Protein AF-A0A225D8X2-F1 (afdb_monomer_lite)

Radius of gyration: 13.77 Å; chains: 1; bounding box: 29×21×45 Å

Secondary structure (DSSP, 8-state):
--HHHHHHHHHHHHHHHHHTT--HHHHHHHHHHHHHHHH-SS-HHHHHHHT-THHHHTSTT--HHHHHHHHHHHHHSSPPP-----------

Organism: NCBI:txid1908690

pLDDT: mean 75.48, std 13.68, range [39.84, 88.44]

Foldseek 3Di:
DFLLVLLVVLLVVLVVCVVVVHDPLSSQLSNQLSVQSVVDPDHPVVQCVPPNLVSQCPGVSRHSVNSVQSNCCVVPVDGDPPPPDPPPDPDD

Sequence (92 aa):
MTNDDIAQKLRTHATSLARSGNNLYRVRAFRQAAMAVLMLPTPVMTMLSDRGRPALEEVPGIGPSLAETIDEFTRTGDWKPRTKSRDAFCRR

InterPro domains:
  IPR010996 Crossover junction endonuclease MUS81-like, HHH domain [PF14716] (1-77)
  IPR027421 DNA polymerase lambda lyase domain superfamily [G3DSA:1.10.150.110] (1-86)
  IPR027421 DNA polymerase lambda lyase domain superfamily [SSF47802] (1-80)

Structure (mmCIF, N/CA/C/O backbone):
data_AF-A0A225D8X2-F1
#
_entry.id   AF-A0A225D8X2-F1
#
loop_
_atom_site.group_PDB
_atom_site.id
_atom_site.type_symbol
_atom_site.label_atom_id
_atom_site.label_alt_id
_atom_site.label_comp_id
_atom_site.label_asym_id
_atom_site.label_entity_id
_atom_site.label_seq_id
_atom_site.pdbx_PDB_ins_code
_atom_site.Cartn_x
_atom_site.Cartn_y
_atom_site.Cartn_z
_atom_site.occupancy
_atom_site.B_iso_or_equiv
_atom_site.auth_seq_id
_atom_site.auth_comp_id
_atom_site.auth_asym_id
_atom_site.auth_atom_id
_atom_site.pdbx_PDB_model_num
ATOM 1 N N . MET A 1 1 ? -14.893 1.529 -2.078 1.00 65.75 1 MET A N 1
ATOM 2 C CA . MET A 1 1 ? -13.775 0.657 -2.507 1.00 65.75 1 MET A CA 1
ATOM 3 C C . MET A 1 1 ? -13.571 -0.421 -1.462 1.00 65.75 1 MET A C 1
ATOM 5 O O . MET A 1 1 ? -13.554 -0.087 -0.284 1.00 65.75 1 MET A O 1
ATOM 9 N N . THR A 1 2 ? -13.472 -1.683 -1.878 1.00 81.94 2 THR A N 1
ATOM 10 C CA . THR A 1 2 ? -13.200 -2.832 -0.996 1.00 81.94 2 THR A CA 1
ATOM 11 C C . THR A 1 2 ? -11.702 -3.155 -0.982 1.00 81.94 2 THR A C 1
ATOM 13 O O . THR A 1 2 ? -10.977 -2.751 -1.893 1.00 81.94 2 THR A O 1
ATOM 16 N N . ASN A 1 3 ? -11.227 -3.897 0.027 1.00 82.38 3 ASN A N 1
ATOM 17 C CA . ASN A 1 3 ? -9.837 -4.379 0.065 1.00 82.38 3 ASN A CA 1
ATOM 18 C C . ASN A 1 3 ? -9.487 -5.214 -1.171 1.00 82.38 3 ASN A C 1
ATOM 20 O O . ASN A 1 3 ? -8.389 -5.082 -1.705 1.00 82.38 3 ASN A O 1
ATOM 24 N N . ASP A 1 4 ? -10.436 -6.026 -1.640 1.0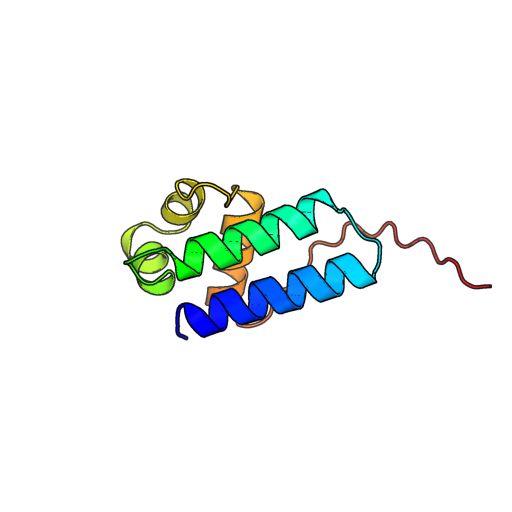0 84.31 4 ASP A N 1
ATOM 25 C CA . ASP A 1 4 ? -10.264 -6.857 -2.829 1.00 84.31 4 ASP A CA 1
ATOM 26 C C . ASP A 1 4 ? -10.013 -6.005 -4.084 1.00 84.31 4 ASP A C 1
ATOM 28 O O . ASP A 1 4 ? -9.047 -6.243 -4.801 1.00 84.31 4 ASP A O 1
ATOM 32 N N . ASP A 1 5 ? -10.774 -4.918 -4.278 1.00 84.38 5 ASP A N 1
ATOM 33 C CA . ASP A 1 5 ? -10.565 -3.990 -5.401 1.00 84.38 5 ASP A CA 1
ATOM 34 C C . ASP A 1 5 ? -9.182 -3.313 -5.341 1.00 84.38 5 ASP A C 1
ATOM 36 O O . ASP A 1 5 ? -8.488 -3.189 -6.354 1.00 84.38 5 ASP A O 1
ATOM 40 N N . ILE A 1 6 ? -8.728 -2.928 -4.142 1.00 82.12 6 ILE A N 1
ATOM 41 C CA . ILE A 1 6 ? -7.387 -2.354 -3.935 1.00 82.12 6 ILE A CA 1
ATOM 42 C C . ILE A 1 6 ? -6.308 -3.389 -4.284 1.00 82.12 6 ILE A C 1
ATOM 44 O O . ILE A 1 6 ? -5.386 -3.099 -5.050 1.00 82.12 6 ILE A O 1
ATOM 48 N N . ALA A 1 7 ? -6.431 -4.613 -3.770 1.00 86.44 7 ALA A N 1
ATOM 49 C CA . ALA A 1 7 ? -5.480 -5.686 -4.028 1.00 86.44 7 ALA A CA 1
ATOM 50 C C . ALA A 1 7 ? -5.442 -6.089 -5.510 1.00 86.44 7 ALA A C 1
ATOM 52 O O . ALA A 1 7 ? -4.362 -6.263 -6.081 1.00 86.44 7 ALA A O 1
ATOM 53 N N . GLN A 1 8 ? -6.601 -6.184 -6.160 1.00 87.06 8 GLN A N 1
ATOM 54 C CA . GLN A 1 8 ? -6.733 -6.499 -7.581 1.00 87.06 8 GLN A CA 1
ATOM 55 C C . GLN A 1 8 ? -6.020 -5.453 -8.445 1.00 87.06 8 GLN A C 1
ATOM 57 O O . GLN A 1 8 ? -5.269 -5.795 -9.368 1.00 87.06 8 GLN A O 1
ATOM 62 N N . LYS A 1 9 ? -6.186 -4.167 -8.122 1.00 84.75 9 LYS A N 1
ATOM 63 C CA . LYS A 1 9 ? -5.514 -3.072 -8.830 1.00 84.75 9 LYS A CA 1
ATOM 64 C C . LYS A 1 9 ? -4.007 -3.070 -8.594 1.00 84.75 9 LYS A C 1
ATOM 66 O O . LYS A 1 9 ? -3.255 -2.965 -9.564 1.00 84.75 9 LYS A O 1
ATOM 71 N N . LEU A 1 10 ? -3.546 -3.304 -7.361 1.00 84.56 10 LEU A N 1
ATOM 72 C CA . LEU A 1 10 ? -2.117 -3.469 -7.055 1.00 84.56 10 LEU A CA 1
ATOM 73 C C . LEU A 1 10 ? -1.497 -4.634 -7.848 1.00 84.56 10 LEU A C 1
ATOM 75 O O . LEU A 1 10 ? -0.421 -4.485 -8.430 1.00 84.56 10 LEU A O 1
ATOM 79 N N . ARG A 1 11 ? -2.191 -5.777 -7.948 1.00 87.69 11 ARG A N 1
ATOM 80 C CA . ARG A 1 11 ? -1.749 -6.934 -8.754 1.00 87.69 11 ARG A CA 1
ATOM 81 C C . ARG A 1 11 ? -1.701 -6.621 -10.244 1.00 87.69 11 ARG A C 1
ATOM 83 O O . ARG A 1 11 ? -0.739 -7.000 -10.919 1.00 87.69 11 ARG A O 1
ATOM 90 N N . THR A 1 12 ? -2.718 -5.934 -10.755 1.00 87.56 12 THR A N 1
ATOM 91 C CA . THR A 1 12 ? -2.788 -5.516 -12.161 1.00 87.56 12 THR A CA 1
ATOM 92 C C . THR A 1 12 ? -1.629 -4.581 -12.487 1.00 87.56 12 THR A C 1
ATOM 94 O O . THR A 1 12 ? -0.908 -4.796 -13.464 1.00 87.56 12 THR A O 1
ATOM 97 N N . HIS A 1 13 ? -1.364 -3.613 -11.609 1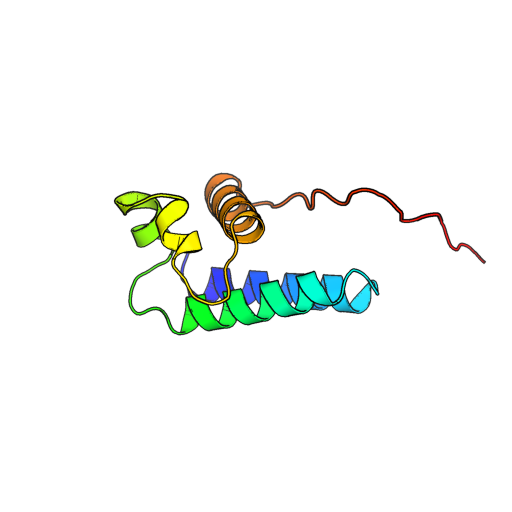.00 83.12 13 HIS A N 1
ATOM 98 C CA . HIS A 1 13 ? -0.253 -2.689 -11.760 1.00 83.12 13 HIS A CA 1
ATOM 99 C C . HIS A 1 13 ? 1.107 -3.400 -11.704 1.00 83.12 13 HIS A C 1
ATOM 101 O O . HIS A 1 13 ? 1.939 -3.207 -12.589 1.00 83.12 13 HIS A O 1
ATOM 107 N N . ALA A 1 14 ? 1.311 -4.303 -10.738 1.00 85.75 14 ALA A N 1
ATOM 108 C CA . ALA A 1 14 ? 2.523 -5.117 -10.657 1.00 85.75 14 ALA A CA 1
ATOM 109 C C . ALA A 1 14 ? 2.759 -5.933 -11.937 1.00 85.75 14 ALA A C 1
ATOM 111 O O . ALA A 1 14 ? 3.892 -6.061 -12.397 1.00 85.75 14 ALA A O 1
ATOM 112 N N . THR A 1 15 ? 1.689 -6.476 -12.522 1.00 86.25 15 THR A N 1
ATOM 113 C CA . THR A 1 15 ? 1.747 -7.244 -13.771 1.00 86.25 15 THR A CA 1
ATOM 114 C C . THR A 1 15 ? 2.118 -6.353 -14.952 1.00 86.25 15 THR A C 1
ATOM 116 O O . THR A 1 15 ? 2.984 -6.729 -15.739 1.00 86.25 15 THR A O 1
ATOM 119 N N . SER A 1 16 ? 1.536 -5.155 -15.052 1.00 86.19 16 SER A N 1
ATOM 120 C CA . SER A 1 16 ? 1.924 -4.166 -16.065 1.00 86.19 16 SER A CA 1
ATOM 121 C C . SER A 1 16 ? 3.400 -3.790 -15.937 1.00 86.19 16 SER A C 1
ATOM 123 O O . SER A 1 16 ? 4.135 -3.817 -16.919 1.00 86.19 16 SER A O 1
ATOM 125 N N . LEU A 1 17 ? 3.856 -3.506 -14.715 1.00 82.88 17 LEU A N 1
ATOM 126 C CA . LEU A 1 17 ? 5.234 -3.111 -14.438 1.00 82.88 17 LEU A CA 1
ATOM 127 C C . LEU A 1 17 ? 6.230 -4.241 -14.760 1.00 82.88 17 LEU A C 1
ATOM 129 O O . LEU A 1 17 ? 7.305 -3.983 -15.298 1.00 82.88 17 LEU A O 1
ATOM 133 N N . ALA A 1 18 ? 5.844 -5.493 -14.492 1.00 84.19 18 ALA A N 1
ATOM 134 C CA . ALA A 1 18 ? 6.619 -6.675 -14.859 1.00 84.19 18 ALA A CA 1
ATOM 135 C C . ALA A 1 18 ? 6.741 -6.838 -16.380 1.00 84.19 18 ALA A C 1
ATOM 137 O O . ALA A 1 18 ? 7.818 -7.159 -16.875 1.00 84.19 18 ALA A O 1
ATOM 138 N N . ARG A 1 19 ? 5.653 -6.596 -17.126 1.00 83.50 19 ARG A N 1
ATOM 139 C CA . ARG A 1 19 ? 5.642 -6.695 -18.596 1.00 83.50 19 ARG A CA 1
ATOM 140 C C . ARG A 1 19 ? 6.509 -5.634 -19.260 1.00 83.50 19 ARG A C 1
ATOM 142 O O . ARG A 1 19 ? 7.138 -5.927 -20.267 1.00 83.50 19 ARG A O 1
ATOM 149 N N . SER A 1 20 ? 6.575 -4.434 -18.690 1.00 78.38 20 SER A N 1
ATOM 150 C CA . SER A 1 20 ? 7.435 -3.358 -19.192 1.00 78.38 20 SER A CA 1
ATOM 151 C C . SER A 1 20 ? 8.928 -3.571 -18.903 1.00 78.38 20 SER A C 1
ATOM 153 O O . SER A 1 20 ? 9.714 -2.685 -19.212 1.00 78.38 20 SER A O 1
ATOM 155 N N . GLY A 1 21 ? 9.337 -4.682 -18.270 1.00 68.94 21 GLY A N 1
ATOM 156 C CA . GLY A 1 21 ? 10.743 -4.931 -17.915 1.00 68.94 21 GLY A CA 1
ATOM 157 C C . GLY A 1 21 ? 11.305 -3.935 -16.895 1.00 68.94 21 GLY A C 1
ATOM 158 O O . GLY A 1 21 ? 12.517 -3.800 -16.748 1.00 68.94 21 GLY A O 1
ATOM 159 N N . ASN A 1 22 ? 10.420 -3.219 -16.199 1.00 69.62 22 ASN A N 1
ATOM 160 C CA . ASN A 1 22 ? 10.784 -2.213 -15.216 1.00 69.62 22 ASN A CA 1
ATOM 161 C C . ASN A 1 22 ? 11.305 -2.868 -13.922 1.00 69.62 22 ASN A C 1
ATOM 163 O O . ASN A 1 22 ? 11.379 -4.088 -13.787 1.00 69.62 22 ASN A O 1
ATOM 167 N N . ASN A 1 23 ? 11.681 -2.043 -12.944 1.00 79.00 23 ASN A N 1
ATOM 168 C CA . ASN A 1 23 ? 12.347 -2.477 -11.716 1.00 79.00 23 ASN A CA 1
ATOM 169 C C . ASN A 1 23 ? 11.633 -3.655 -10.999 1.00 79.00 23 ASN A C 1
ATOM 171 O O . ASN A 1 23 ? 10.605 -3.463 -10.338 1.00 79.00 23 ASN A O 1
ATOM 175 N N . LEU A 1 24 ? 12.228 -4.859 -11.071 1.00 79.38 24 LEU A N 1
ATOM 176 C CA . LEU A 1 24 ? 11.735 -6.099 -10.446 1.00 79.38 24 LEU A CA 1
ATOM 177 C C . LEU A 1 24 ? 11.455 -5.943 -8.947 1.00 79.38 24 LEU A C 1
ATOM 179 O O . LEU A 1 24 ? 10.547 -6.588 -8.417 1.00 79.38 24 LEU A O 1
ATOM 183 N N . TYR A 1 25 ? 12.215 -5.084 -8.264 1.00 81.50 25 TYR A N 1
ATOM 184 C CA . TYR A 1 25 ? 12.008 -4.793 -6.850 1.00 81.50 25 TYR A CA 1
ATOM 185 C C . TYR A 1 25 ? 10.612 -4.211 -6.599 1.00 81.50 25 TYR A C 1
ATOM 187 O O . TYR A 1 25 ? 9.890 -4.677 -5.719 1.00 81.50 25 TYR A O 1
ATOM 195 N N . ARG A 1 26 ? 10.180 -3.255 -7.434 1.00 80.75 26 ARG A N 1
ATOM 196 C CA . ARG A 1 26 ? 8.853 -2.634 -7.315 1.00 80.75 26 ARG A CA 1
ATOM 197 C C . ARG A 1 26 ? 7.749 -3.634 -7.638 1.00 80.75 26 ARG A C 1
ATOM 199 O O . ARG A 1 26 ? 6.766 -3.693 -6.911 1.00 80.75 26 ARG A O 1
ATOM 206 N N . VAL A 1 27 ? 7.934 -4.470 -8.663 1.00 85.19 27 VAL A N 1
ATOM 207 C CA . VAL A 1 27 ? 6.985 -5.549 -9.006 1.00 85.19 27 VAL A CA 1
ATOM 208 C C . VAL A 1 27 ? 6.744 -6.467 -7.807 1.00 85.19 27 VAL A C 1
ATOM 210 O O . VAL A 1 27 ? 5.597 -6.770 -7.477 1.00 85.19 27 VAL A O 1
ATOM 213 N N . ARG A 1 28 ? 7.821 -6.907 -7.143 1.00 85.88 28 ARG A N 1
ATOM 214 C CA . ARG A 1 28 ? 7.727 -7.752 -5.946 1.00 85.88 28 ARG A CA 1
ATOM 215 C C . ARG A 1 28 ? 7.025 -7.020 -4.808 1.00 85.88 28 ARG A C 1
ATOM 217 O O . ARG A 1 28 ? 6.120 -7.597 -4.217 1.00 85.88 28 ARG A O 1
ATOM 224 N N . ALA A 1 29 ? 7.376 -5.760 -4.564 1.00 85.38 29 ALA A N 1
ATOM 225 C CA . ALA A 1 29 ? 6.755 -4.957 -3.517 1.00 85.38 29 ALA A CA 1
ATOM 226 C C . ALA A 1 29 ? 5.238 -4.792 -3.727 1.00 85.38 29 ALA A C 1
ATOM 228 O O . ALA A 1 29 ? 4.467 -5.053 -2.812 1.00 85.38 29 ALA A O 1
ATOM 229 N N . PHE A 1 30 ? 4.781 -4.474 -4.944 1.00 85.19 30 PHE A N 1
ATOM 230 C CA . PHE A 1 30 ? 3.346 -4.361 -5.240 1.00 85.19 30 PHE A CA 1
ATOM 231 C C . PHE A 1 30 ? 2.592 -5.686 -5.071 1.00 85.19 30 PHE A C 1
ATOM 233 O O . PHE A 1 30 ? 1.459 -5.698 -4.594 1.00 85.19 30 PHE A O 1
ATOM 240 N N . ARG A 1 31 ? 3.216 -6.815 -5.431 1.00 87.38 31 ARG A N 1
ATOM 241 C CA . ARG A 1 31 ? 2.630 -8.147 -5.205 1.00 87.38 31 ARG A CA 1
ATOM 242 C C . ARG A 1 31 ? 2.508 -8.475 -3.720 1.00 87.38 31 ARG A C 1
ATOM 244 O O . ARG A 1 31 ? 1.472 -8.987 -3.309 1.00 87.38 31 ARG A O 1
ATOM 251 N N . GLN A 1 32 ? 3.545 -8.177 -2.940 1.00 87.81 32 GLN A N 1
ATOM 252 C CA . GLN A 1 32 ? 3.536 -8.375 -1.490 1.00 87.81 32 GLN A CA 1
ATOM 253 C C . GLN A 1 32 ? 2.480 -7.491 -0.823 1.00 87.81 32 GLN A C 1
ATOM 255 O O . GLN A 1 32 ? 1.670 -8.000 -0.059 1.00 87.81 32 GLN A O 1
ATOM 260 N N . ALA A 1 33 ? 2.401 -6.214 -1.202 1.00 86.44 33 ALA A N 1
ATOM 261 C CA . ALA A 1 33 ? 1.377 -5.302 -0.707 1.00 86.44 33 ALA A CA 1
ATOM 262 C C . ALA A 1 33 ? -0.043 -5.796 -1.006 1.00 86.44 33 ALA A C 1
ATOM 264 O O . ALA A 1 33 ? -0.889 -5.781 -0.122 1.00 86.44 33 ALA A O 1
ATOM 265 N N . ALA A 1 34 ? -0.309 -6.295 -2.217 1.00 88.44 34 ALA A N 1
ATOM 266 C CA . ALA A 1 34 ? -1.623 -6.840 -2.545 1.00 88.44 34 ALA A CA 1
ATOM 267 C C . ALA A 1 34 ? -2.000 -8.047 -1.671 1.00 88.44 34 ALA A C 1
ATOM 269 O O . ALA A 1 34 ? -3.141 -8.147 -1.229 1.00 88.44 34 ALA A O 1
ATOM 270 N N . MET A 1 35 ? -1.049 -8.951 -1.402 1.00 86.81 35 MET A N 1
ATOM 271 C CA . MET A 1 35 ? -1.289 -10.077 -0.493 1.00 86.81 35 MET A CA 1
ATOM 272 C C . MET A 1 35 ? -1.505 -9.606 0.943 1.00 86.81 35 MET A C 1
ATOM 274 O O . MET A 1 35 ? -2.425 -10.083 1.598 1.00 86.81 35 MET A O 1
ATOM 278 N N . ALA A 1 36 ? -0.709 -8.647 1.416 1.00 85.88 36 ALA A N 1
ATOM 279 C CA . ALA A 1 36 ? -0.860 -8.090 2.753 1.00 85.88 36 ALA A CA 1
ATOM 280 C C . ALA A 1 36 ? -2.240 -7.436 2.938 1.00 85.88 36 ALA A C 1
ATOM 282 O O . ALA A 1 36 ? -2.910 -7.694 3.930 1.00 85.88 36 ALA A O 1
ATOM 283 N N . VAL A 1 37 ? -2.715 -6.679 1.944 1.00 84.12 37 VAL A N 1
ATOM 284 C CA . VAL A 1 37 ? -4.052 -6.060 1.941 1.00 84.12 37 VAL A CA 1
ATOM 285 C C . VAL A 1 37 ? -5.185 -7.091 1.968 1.00 84.12 37 VAL A C 1
ATOM 287 O O . VAL A 1 37 ? -6.196 -6.858 2.627 1.00 84.12 37 VAL A O 1
ATOM 290 N N . LEU A 1 38 ? -5.027 -8.229 1.286 1.00 85.19 38 LEU A N 1
ATOM 291 C CA . LEU A 1 38 ? -6.010 -9.323 1.318 1.00 85.19 38 LEU A CA 1
ATOM 292 C C . LEU A 1 38 ? -6.015 -10.078 2.650 1.00 85.19 38 LEU A C 1
ATOM 294 O O . LEU A 1 38 ? -7.061 -10.546 3.083 1.00 85.19 38 LEU A O 1
ATOM 298 N N . MET A 1 39 ? -4.847 -10.210 3.278 1.00 84.50 39 MET A N 1
ATOM 299 C CA . MET A 1 39 ? -4.669 -10.915 4.550 1.00 84.50 39 MET A CA 1
ATOM 300 C C . MET A 1 39 ? -5.020 -10.046 5.765 1.00 84.50 39 MET A C 1
ATOM 302 O O . MET A 1 39 ? -5.172 -10.570 6.868 1.00 84.50 39 MET A O 1
ATOM 306 N N . LEU A 1 40 ? -5.121 -8.726 5.589 1.00 81.75 40 LEU A N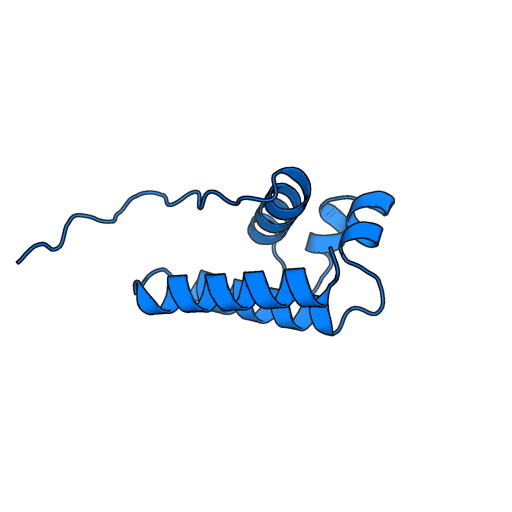 1
ATOM 307 C CA . LEU A 1 40 ? -5.467 -7.804 6.662 1.00 81.75 40 LEU A CA 1
ATOM 308 C C . LEU A 1 40 ? -6.941 -7.981 7.071 1.00 81.75 40 LEU A C 1
ATOM 310 O O . LEU A 1 40 ? -7.828 -7.871 6.222 1.00 81.75 40 LEU A O 1
ATOM 314 N N . PRO A 1 41 ? -7.226 -8.188 8.372 1.00 77.75 41 PRO A N 1
ATOM 315 C CA . PRO A 1 41 ? -8.598 -8.285 8.873 1.00 77.75 41 PRO A CA 1
ATOM 316 C C . PRO A 1 41 ? -9.328 -6.935 8.815 1.00 77.75 41 PRO A C 1
ATOM 318 O O . PRO A 1 41 ? -10.556 -6.888 8.769 1.00 77.75 41 PRO A O 1
ATOM 321 N N . THR A 1 42 ? -8.576 -5.833 8.805 1.00 79.25 42 THR A N 1
ATOM 322 C CA . THR A 1 42 ? -9.097 -4.465 8.801 1.00 79.25 42 THR A CA 1
ATOM 323 C C . THR A 1 42 ? -9.055 -3.876 7.387 1.00 79.25 42 THR A C 1
ATOM 325 O O . THR A 1 42 ? -8.061 -4.050 6.674 1.00 79.25 42 THR A O 1
ATOM 328 N N . PRO A 1 43 ? -10.089 -3.134 6.948 1.00 82.75 43 PRO A N 1
ATOM 329 C CA . PRO A 1 43 ? -10.053 -2.465 5.658 1.00 82.75 43 PRO A CA 1
ATOM 330 C C . PRO A 1 43 ? -8.941 -1.418 5.573 1.00 82.75 43 PRO A C 1
ATOM 332 O O . PRO A 1 43 ? -8.773 -0.613 6.488 1.00 82.75 43 PRO A O 1
ATOM 335 N N . VAL A 1 44 ? -8.244 -1.357 4.436 1.00 81.44 44 VAL A N 1
ATOM 336 C CA . VAL A 1 44 ? -7.192 -0.355 4.171 1.00 81.44 44 VAL A CA 1
ATOM 337 C C . VAL A 1 44 ? -7.737 1.066 4.312 1.00 81.44 44 VAL A C 1
ATOM 339 O O . VAL A 1 44 ? -7.092 1.921 4.906 1.00 81.44 44 VAL A O 1
ATOM 342 N N . MET A 1 45 ? -8.961 1.297 3.829 1.00 80.88 45 MET A N 1
ATOM 343 C CA . MET A 1 45 ? -9.688 2.562 3.994 1.00 80.88 45 MET A CA 1
ATOM 344 C C . MET A 1 45 ? -9.867 2.950 5.466 1.00 80.88 45 MET A C 1
ATOM 346 O O . MET A 1 45 ? -9.713 4.116 5.821 1.00 80.88 45 MET A O 1
ATOM 350 N N . THR A 1 46 ? -10.180 1.978 6.324 1.00 83.69 46 THR A N 1
ATOM 351 C CA . THR A 1 46 ? -10.359 2.199 7.762 1.00 83.69 46 THR A CA 1
ATOM 352 C C . THR A 1 46 ? -9.023 2.492 8.430 1.00 83.69 46 THR A C 1
ATOM 354 O O . THR A 1 46 ? -8.932 3.460 9.173 1.00 83.69 46 THR A O 1
ATOM 357 N N . MET A 1 47 ? -7.969 1.733 8.113 1.00 83.31 47 MET A N 1
ATOM 358 C CA . MET A 1 47 ? -6.624 1.987 8.650 1.00 83.31 47 MET A CA 1
ATOM 359 C C . MET A 1 47 ? -6.098 3.369 8.240 1.00 83.31 47 MET A C 1
ATOM 361 O O . MET A 1 47 ? -5.566 4.099 9.073 1.00 83.31 47 MET A O 1
ATOM 365 N N . LEU A 1 48 ? -6.310 3.763 6.981 1.00 79.81 48 LEU A N 1
ATOM 366 C CA . LEU A 1 48 ? -5.967 5.095 6.483 1.00 79.81 48 LEU A CA 1
ATOM 367 C C . LEU A 1 48 ? -6.775 6.204 7.162 1.00 79.81 48 LEU A C 1
ATOM 369 O O . LEU A 1 48 ? -6.241 7.282 7.398 1.00 79.81 48 LEU A O 1
ATOM 373 N N . SER A 1 49 ? -8.044 5.956 7.480 1.00 81.44 49 SER A N 1
ATOM 374 C CA . SER A 1 49 ? -8.900 6.947 8.144 1.00 81.44 49 SER A CA 1
ATOM 375 C C . SER A 1 49 ? -8.579 7.093 9.636 1.00 81.44 49 SER A C 1
ATOM 377 O O . SER A 1 49 ? -8.668 8.194 10.164 1.00 81.44 49 SER A O 1
ATOM 379 N N . ASP A 1 50 ? -8.197 6.002 10.303 1.00 83.81 50 ASP A N 1
ATOM 380 C CA . ASP A 1 50 ? -7.910 5.964 11.743 1.00 83.81 50 ASP A CA 1
ATOM 381 C C . ASP A 1 50 ? -6.490 6.459 12.066 1.00 83.81 50 ASP A C 1
ATOM 383 O O . ASP A 1 50 ? -6.273 7.300 12.935 1.00 83.81 50 ASP A O 1
ATOM 387 N N . ARG A 1 51 ? -5.499 5.951 11.328 1.00 80.19 51 ARG A N 1
ATOM 388 C CA . ARG A 1 51 ? -4.066 6.122 11.621 1.00 80.19 51 ARG A CA 1
ATOM 389 C C . ARG A 1 51 ? -3.297 6.804 10.487 1.00 80.19 51 ARG A C 1
ATOM 391 O O . ARG A 1 51 ? -2.148 7.196 10.679 1.00 80.19 51 ARG A O 1
ATOM 398 N N . GLY A 1 52 ? -3.898 6.960 9.308 1.00 81.31 52 GLY A N 1
ATOM 399 C CA . GLY A 1 52 ? -3.239 7.554 8.146 1.00 81.31 52 GLY A CA 1
ATOM 400 C C . GLY A 1 52 ? -2.189 6.647 7.501 1.00 81.31 52 GLY A C 1
ATOM 401 O O . GLY A 1 52 ? -2.187 5.427 7.653 1.00 81.31 52 GLY A O 1
ATOM 402 N N . ARG A 1 53 ? -1.263 7.276 6.771 1.00 78.00 53 ARG A N 1
ATOM 403 C CA . ARG A 1 53 ? -0.129 6.624 6.091 1.00 78.00 53 ARG A CA 1
ATOM 404 C C . ARG A 1 53 ? 0.732 5.714 6.979 1.00 78.00 53 ARG A C 1
ATOM 406 O O . ARG A 1 53 ? 1.049 4.628 6.497 1.00 78.00 53 ARG A O 1
ATOM 413 N N . PRO A 1 54 ? 1.104 6.077 8.228 1.00 81.25 54 PRO A N 1
ATOM 414 C CA . PRO A 1 54 ? 2.009 5.236 9.016 1.00 81.25 54 PRO A CA 1
ATOM 415 C C . PRO A 1 54 ? 1.425 3.849 9.310 1.00 81.25 54 PRO A C 1
ATOM 417 O O . PRO A 1 54 ? 2.171 2.881 9.372 1.00 81.25 54 PRO A O 1
ATOM 420 N N . ALA A 1 55 ? 0.096 3.711 9.359 1.00 82.50 55 ALA A N 1
ATOM 421 C CA . ALA A 1 55 ? -0.573 2.416 9.512 1.00 82.50 55 ALA A CA 1
ATOM 422 C C . ALA A 1 55 ? -0.240 1.430 8.385 1.00 82.50 55 ALA A C 1
ATOM 424 O O . ALA A 1 55 ? -0.217 0.223 8.597 1.00 82.50 55 ALA A O 1
ATOM 425 N N . LEU A 1 56 ? -0.017 1.946 7.173 1.00 79.50 56 LEU A N 1
ATOM 426 C CA . LEU A 1 56 ? 0.374 1.144 6.020 1.00 79.50 56 LEU A CA 1
ATOM 427 C C . LEU A 1 56 ? 1.865 0.823 6.041 1.00 79.50 56 LEU A C 1
ATOM 429 O O . LEU A 1 56 ? 2.244 -0.242 5.579 1.00 79.50 56 LEU A O 1
ATOM 433 N N . GLU A 1 57 ? 2.698 1.710 6.581 1.00 83.38 57 GLU A N 1
ATOM 434 C CA . GLU A 1 57 ? 4.142 1.480 6.726 1.00 83.38 57 GLU A CA 1
ATOM 435 C C . GLU A 1 57 ? 4.464 0.412 7.780 1.00 83.38 57 GLU A C 1
ATOM 437 O O . GLU A 1 57 ? 5.488 -0.260 7.687 1.00 83.38 57 GLU A O 1
ATOM 442 N N . GLU A 1 58 ? 3.572 0.215 8.753 1.00 81.50 58 GLU A N 1
ATOM 443 C CA . GLU A 1 58 ? 3.659 -0.871 9.736 1.00 81.50 58 GLU A CA 1
ATOM 444 C C . GLU A 1 58 ? 3.351 -2.253 9.131 1.00 81.50 58 GLU A C 1
ATOM 446 O O . GLU A 1 58 ? 3.687 -3.283 9.724 1.00 81.50 58 GLU A O 1
ATOM 451 N N . VAL A 1 59 ? 2.733 -2.311 7.945 1.00 80.00 59 VAL A N 1
ATOM 452 C CA . VAL A 1 59 ? 2.3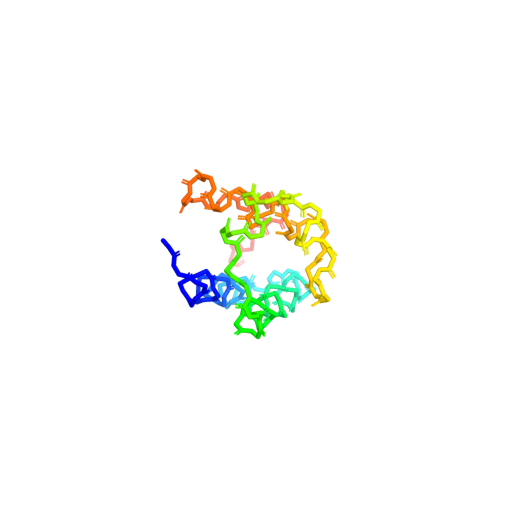57 -3.578 7.312 1.00 80.00 59 VAL A CA 1
ATOM 453 C C . VAL A 1 59 ? 3.587 -4.236 6.676 1.00 80.00 59 VAL A C 1
ATOM 455 O O . VAL A 1 59 ? 4.221 -3.656 5.786 1.00 80.00 59 VAL A O 1
ATOM 458 N N . PRO A 1 60 ? 3.913 -5.493 7.035 1.00 76.62 60 PRO A N 1
ATOM 459 C CA . PRO A 1 60 ? 5.050 -6.191 6.452 1.00 76.62 60 PRO A CA 1
ATOM 460 C C . PRO A 1 60 ? 4.865 -6.359 4.938 1.00 76.62 60 PRO A C 1
ATOM 462 O O . PRO A 1 60 ? 3.904 -6.964 4.466 1.00 76.62 60 PRO A O 1
ATOM 465 N N . GLY A 1 61 ? 5.810 -5.813 4.168 1.00 76.88 61 GLY A N 1
ATOM 466 C CA . GLY A 1 61 ? 5.766 -5.799 2.702 1.00 76.88 61 GLY A CA 1
ATOM 467 C C . GLY A 1 61 ? 5.279 -4.483 2.086 1.00 76.88 61 GLY A C 1
ATOM 468 O O . GLY A 1 61 ? 5.373 -4.329 0.865 1.00 76.88 61 GLY A O 1
ATOM 469 N N . ILE A 1 62 ? 4.835 -3.518 2.899 1.00 82.50 62 ILE A N 1
ATOM 470 C CA . ILE A 1 62 ? 4.486 -2.161 2.469 1.00 82.50 62 ILE A CA 1
ATOM 471 C C . ILE A 1 62 ? 5.509 -1.182 3.053 1.00 82.50 62 ILE A C 1
ATOM 473 O O . ILE A 1 62 ? 5.539 -0.909 4.243 1.00 82.50 62 ILE A O 1
ATOM 477 N N . GLY A 1 63 ? 6.385 -0.656 2.196 1.00 80.38 63 GLY A N 1
ATOM 478 C CA . GLY A 1 63 ? 7.319 0.405 2.585 1.00 80.38 63 GLY A CA 1
ATOM 479 C C . GLY A 1 63 ? 6.717 1.810 2.434 1.00 80.38 63 GLY A C 1
ATOM 480 O O . GLY A 1 63 ? 5.681 1.954 1.780 1.00 80.38 63 GLY A O 1
ATOM 481 N N . PRO A 1 64 ? 7.413 2.862 2.902 1.00 79.25 64 PRO A N 1
ATOM 482 C CA . PRO A 1 64 ? 6.944 4.254 2.839 1.00 79.25 64 PRO A CA 1
ATOM 483 C C . PRO A 1 64 ? 6.574 4.709 1.421 1.00 79.25 64 PRO A C 1
ATOM 485 O O . PRO A 1 64 ? 5.533 5.321 1.204 1.00 79.25 64 PRO A O 1
ATOM 488 N N . SER A 1 65 ? 7.349 4.313 0.404 1.00 77.62 65 SER A N 1
ATOM 489 C CA . SER A 1 65 ? 7.008 4.628 -0.992 1.00 77.62 65 SER A CA 1
ATOM 490 C C . SER A 1 65 ? 5.740 3.928 -1.493 1.00 77.62 65 SER A C 1
ATOM 492 O O . SER A 1 65 ? 5.078 4.443 -2.393 1.00 77.62 65 SER A O 1
ATOM 494 N N . LEU A 1 66 ? 5.409 2.741 -0.966 1.00 78.94 66 LEU A N 1
ATOM 495 C CA . LEU A 1 66 ? 4.149 2.072 -1.294 1.00 78.94 66 LEU A CA 1
ATOM 496 C C . LEU A 1 66 ? 2.989 2.664 -0.503 1.00 78.94 66 LEU A C 1
ATOM 498 O O . LEU A 1 66 ? 1.930 2.837 -1.088 1.00 78.94 66 LEU A O 1
ATOM 502 N N . ALA A 1 67 ? 3.182 2.994 0.773 1.00 82.44 67 ALA A N 1
ATOM 503 C CA . ALA A 1 67 ? 2.166 3.658 1.583 1.00 82.44 67 ALA A CA 1
ATOM 504 C C . ALA A 1 67 ? 1.739 4.990 0.950 1.00 82.44 67 ALA A C 1
ATOM 506 O O . ALA A 1 67 ? 0.547 5.233 0.792 1.00 82.44 67 ALA A O 1
ATOM 507 N N . GLU A 1 68 ? 2.699 5.797 0.488 1.00 81.38 68 GLU A N 1
ATOM 508 C CA . GLU A 1 68 ? 2.429 7.032 -0.259 1.00 81.38 68 GLU A CA 1
ATOM 509 C C . GLU A 1 68 ? 1.645 6.754 -1.551 1.00 81.38 68 GLU A C 1
ATOM 511 O O . GLU A 1 68 ? 0.628 7.390 -1.814 1.00 81.38 68 GLU A O 1
ATOM 516 N N . THR A 1 69 ? 2.057 5.734 -2.310 1.00 77.00 69 THR A N 1
ATOM 517 C CA . THR A 1 69 ? 1.367 5.313 -3.541 1.00 77.00 69 THR A CA 1
ATOM 518 C C . THR A 1 69 ? -0.074 4.861 -3.273 1.00 77.00 69 THR A C 1
ATOM 520 O O . THR A 1 69 ? -0.982 5.191 -4.032 1.00 77.00 69 THR A O 1
ATOM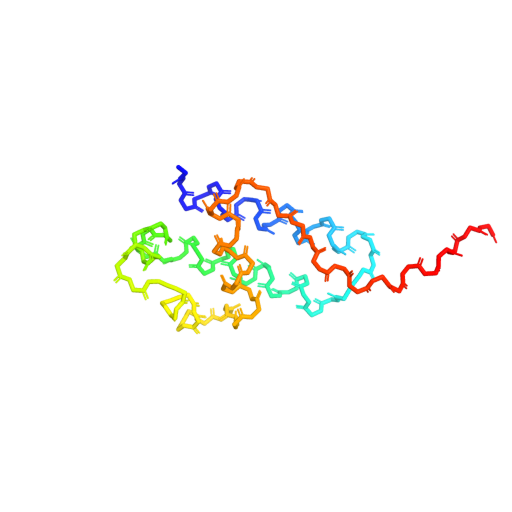 523 N N . ILE A 1 70 ? -0.294 4.080 -2.214 1.00 77.75 70 ILE A N 1
ATOM 524 C CA . ILE A 1 70 ? -1.612 3.562 -1.834 1.00 77.75 70 ILE A CA 1
ATOM 525 C C . ILE A 1 70 ? -2.499 4.708 -1.339 1.00 77.75 70 ILE A C 1
ATOM 527 O O . ILE A 1 70 ? -3.661 4.779 -1.726 1.00 77.75 70 ILE A O 1
ATOM 531 N N . ASP A 1 71 ? -1.963 5.630 -0.543 1.00 80.50 71 ASP A N 1
ATOM 532 C CA . ASP A 1 71 ? -2.684 6.815 -0.075 1.00 80.50 71 ASP A CA 1
ATOM 533 C C . ASP A 1 71 ? -3.108 7.715 -1.250 1.00 80.50 71 ASP A C 1
ATOM 535 O O . ASP A 1 71 ? -4.287 8.055 -1.372 1.00 80.50 71 ASP A O 1
ATOM 539 N N . GLU A 1 72 ? -2.194 8.020 -2.180 1.00 77.50 72 GLU A N 1
ATOM 540 C CA . GLU A 1 72 ? -2.515 8.736 -3.425 1.00 77.50 72 GLU A CA 1
ATOM 541 C C . GLU A 1 72 ? -3.600 8.020 -4.230 1.00 77.50 72 GLU A C 1
ATOM 543 O O . GLU A 1 72 ? -4.539 8.657 -4.714 1.00 77.50 72 GLU A O 1
ATOM 548 N N . PHE A 1 73 ? -3.503 6.695 -4.329 1.00 72.44 73 PHE A N 1
ATOM 549 C CA . PHE A 1 73 ? -4.482 5.865 -5.012 1.00 72.44 73 PHE A CA 1
ATOM 550 C C . PHE A 1 73 ? -5.869 5.943 -4.347 1.00 72.44 73 PHE A C 1
ATOM 552 O O . PHE A 1 73 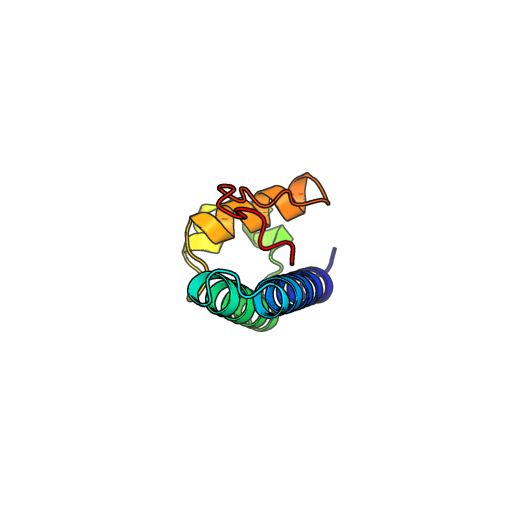? -6.873 6.086 -5.046 1.00 72.44 73 PHE A O 1
ATOM 559 N N . THR A 1 74 ? -5.943 5.926 -3.011 1.00 70.62 74 THR A N 1
ATOM 560 C CA . THR A 1 74 ? -7.218 6.070 -2.287 1.00 70.62 74 THR A CA 1
ATOM 561 C C . THR A 1 74 ? -7.815 7.475 -2.359 1.00 70.62 74 THR A C 1
ATOM 563 O O . THR A 1 74 ? -9.038 7.596 -2.377 1.00 70.62 74 THR A O 1
ATOM 566 N N . ARG A 1 75 ? -6.990 8.530 -2.434 1.00 71.06 75 ARG A N 1
ATOM 567 C CA . ARG A 1 75 ? -7.473 9.917 -2.548 1.00 71.06 75 ARG A CA 1
ATOM 568 C C . ARG A 1 75 ? -7.880 10.310 -3.962 1.00 71.06 75 ARG A C 1
ATOM 570 O O . ARG A 1 75 ? -8.853 11.036 -4.130 1.00 71.06 75 ARG A O 1
ATOM 577 N N . THR A 1 76 ? -7.114 9.885 -4.960 1.00 64.38 76 THR A N 1
ATOM 578 C CA . THR A 1 76 ? -7.213 10.418 -6.329 1.00 64.38 76 THR A CA 1
ATOM 579 C C . THR A 1 76 ? -7.985 9.475 -7.252 1.00 64.38 76 THR A C 1
ATOM 581 O O . THR A 1 76 ? -8.459 9.899 -8.300 1.00 64.38 76 THR A O 1
ATOM 584 N N . GLY A 1 77 ? -8.106 8.188 -6.898 1.00 58.94 77 GLY A N 1
ATOM 585 C CA . GLY A 1 77 ? -8.696 7.148 -7.752 1.00 58.94 77 GLY A CA 1
ATOM 586 C C . GLY A 1 77 ? -7.840 6.769 -8.970 1.00 58.94 77 GLY A C 1
ATOM 587 O O . GLY A 1 77 ? -8.081 5.732 -9.585 1.00 58.94 77 GLY A O 1
ATOM 588 N N . ASP A 1 78 ? -6.816 7.567 -9.274 1.00 54.00 78 ASP A N 1
ATOM 589 C CA . ASP A 1 78 ? -5.874 7.408 -10.373 1.00 54.00 78 ASP A CA 1
ATOM 590 C C . ASP A 1 78 ? -4.452 7.615 -9.835 1.00 54.00 78 ASP A C 1
ATOM 592 O O . ASP A 1 78 ? -4.184 8.576 -9.110 1.00 54.00 78 ASP A O 1
ATOM 596 N N . TRP A 1 79 ? -3.543 6.688 -10.138 1.00 62.84 79 TRP A N 1
ATOM 597 C CA . TRP A 1 79 ? -2.141 6.803 -9.735 1.00 62.84 79 TRP A CA 1
ATOM 598 C C . TRP A 1 79 ? -1.318 7.293 -10.925 1.00 62.84 79 TRP A C 1
ATOM 600 O O . TRP A 1 79 ? -1.400 6.743 -12.026 1.00 62.84 79 TRP A O 1
ATOM 610 N N . LYS A 1 80 ? -0.446 8.278 -10.696 1.00 51.62 80 LYS A N 1
ATOM 611 C CA . LYS A 1 80 ? 0.681 8.524 -11.594 1.00 51.62 80 LYS A CA 1
ATOM 612 C C . LYS A 1 80 ? 1.895 7.822 -11.007 1.00 51.62 80 LYS A C 1
ATOM 614 O O . LYS A 1 80 ? 2.372 8.245 -9.953 1.00 51.62 80 LYS A O 1
ATOM 619 N N . PRO A 1 81 ? 2.481 6.823 -11.693 1.00 49.19 81 PRO A N 1
ATOM 620 C CA . PRO A 1 81 ? 3.835 6.442 -11.366 1.00 49.19 81 PRO A CA 1
ATOM 621 C C . PRO A 1 81 ? 4.674 7.712 -11.427 1.00 49.19 81 PRO A C 1
ATOM 623 O O . PRO A 1 81 ? 4.785 8.324 -12.491 1.00 49.19 81 PRO A O 1
ATOM 626 N N . ARG A 1 82 ? 5.347 8.073 -10.329 1.00 44.25 82 ARG A N 1
ATOM 627 C CA . ARG A 1 82 ? 6.621 8.793 -10.433 1.00 44.25 82 ARG A CA 1
ATOM 628 C C . ARG A 1 82 ? 7.598 7.832 -11.105 1.00 44.25 82 ARG A C 1
ATOM 630 O O . ARG A 1 82 ? 8.464 7.229 -10.471 1.00 44.25 82 ARG A O 1
ATOM 637 N N . THR A 1 83 ? 7.383 7.607 -12.398 1.00 44.47 83 THR A N 1
ATOM 638 C CA . THR A 1 83 ? 8.392 7.080 -13.285 1.00 44.47 83 THR A CA 1
ATOM 639 C C . THR A 1 83 ? 9.448 8.168 -13.296 1.00 44.47 83 THR A C 1
ATOM 641 O O . THR A 1 83 ? 9.238 9.276 -13.789 1.00 44.47 83 THR A O 1
ATOM 644 N N . LYS A 1 84 ? 10.573 7.924 -12.624 1.00 44.19 84 LYS A N 1
ATOM 645 C CA . LYS A 1 84 ? 11.776 8.632 -13.033 1.00 44.19 84 LYS A CA 1
ATOM 646 C C . LYS A 1 84 ? 12.067 8.062 -14.408 1.00 44.19 84 LYS A C 1
ATOM 648 O O . LYS A 1 84 ? 12.615 6.967 -14.494 1.00 44.19 84 LYS A O 1
ATOM 653 N N . SER A 1 85 ? 11.601 8.766 -15.439 1.00 39.84 85 SER A N 1
ATOM 654 C CA . SER A 1 85 ? 11.858 8.453 -16.836 1.00 39.84 85 SER A CA 1
ATOM 655 C C . SER A 1 85 ? 13.337 8.138 -17.008 1.00 39.84 85 SER A C 1
ATOM 657 O O . SER A 1 85 ? 14.189 9.023 -16.984 1.00 39.84 85 SER A O 1
ATOM 659 N N . ARG A 1 86 ? 13.632 6.853 -17.167 1.00 47.16 86 ARG A N 1
ATOM 660 C CA . ARG A 1 86 ? 14.794 6.368 -17.905 1.00 47.16 86 ARG A CA 1
ATOM 661 C C . ARG A 1 86 ? 14.323 5.368 -18.949 1.00 47.16 86 ARG A C 1
ATOM 663 O O . ARG A 1 86 ? 15.013 4.401 -19.223 1.00 47.16 86 ARG A O 1
ATOM 670 N N . ASP A 1 87 ? 13.178 5.639 -19.566 1.00 40.69 87 ASP A N 1
ATOM 671 C CA . ASP A 1 87 ? 12.820 4.984 -20.817 1.00 40.69 87 ASP A CA 1
ATOM 672 C C . ASP A 1 87 ? 13.401 5.826 -21.951 1.00 40.69 87 ASP A C 1
ATOM 674 O O . ASP A 1 87 ? 12.719 6.556 -22.671 1.00 40.69 87 ASP A O 1
ATOM 678 N N . ALA A 1 88 ? 14.729 5.735 -22.066 1.00 42.72 88 ALA A N 1
ATOM 679 C CA . ALA A 1 88 ? 15.413 5.937 -23.326 1.00 42.72 88 ALA A CA 1
ATOM 680 C C . ALA A 1 88 ? 14.924 4.832 -24.267 1.00 42.72 88 ALA A C 1
ATOM 682 O O . ALA A 1 88 ? 15.441 3.722 -24.288 1.00 42.72 88 ALA A O 1
ATOM 683 N N . PHE A 1 89 ? 13.821 5.132 -24.943 1.00 46.44 89 PHE A N 1
ATOM 684 C CA . PHE A 1 89 ? 13.630 4.926 -26.370 1.00 46.44 89 PHE A CA 1
ATOM 685 C C . PHE A 1 89 ? 14.531 3.846 -26.997 1.00 46.44 89 PHE A C 1
ATOM 687 O O . PHE A 1 89 ? 15.450 4.152 -27.748 1.00 46.44 89 PHE A O 1
ATOM 694 N N . CYS A 1 90 ? 14.235 2.571 -26.751 1.00 42.78 90 CYS A N 1
ATOM 695 C CA . CYS A 1 90 ? 14.687 1.509 -27.643 1.00 42.78 90 CYS A CA 1
ATOM 696 C C . CYS A 1 90 ? 13.634 1.372 -28.751 1.00 42.78 90 CYS A C 1
ATOM 698 O O . CYS A 1 90 ? 12.759 0.507 -28.708 1.00 42.78 90 CYS A O 1
ATOM 700 N N . ARG A 1 91 ? 13.658 2.306 -29.712 1.00 46.38 91 ARG A N 1
ATOM 701 C CA . ARG A 1 91 ? 13.049 2.075 -31.023 1.00 46.38 91 ARG A CA 1
ATOM 702 C C . ARG A 1 91 ? 14.132 1.572 -31.970 1.00 46.38 91 ARG A C 1
ATOM 704 O O . ARG A 1 91 ? 14.996 2.354 -32.347 1.00 46.38 91 ARG A O 1
ATOM 711 N N . ARG A 1 92 ? 13.888 0.341 -32.423 1.00 51.44 92 ARG A N 1
ATOM 712 C CA . ARG A 1 92 ? 14.365 -0.314 -33.645 1.00 51.44 92 ARG A CA 1
ATOM 713 C C . ARG A 1 92 ? 15.782 -0.877 -33.624 1.00 51.44 92 ARG A C 1
ATOM 715 O O . ARG A 1 92 ? 16.733 -0.131 -33.335 1.00 51.44 92 ARG A O 1
#